Protein AF-A0A2J6R253-F1 (afdb_monomer_lite)

pLDDT: mean 84.13, std 11.19, range [32.59, 95.06]

Radius of gyration: 16.39 Å; chains: 1; bounding box: 33×39×38 Å

Foldseek 3Di:
DVQLPDDPVDDDPDDDPPVSNVSVVVVQLVCLQQFDDDDPDPVRVVCCVVVVDPQDDVRQWGKGWFAPDPPPLRKIFIDIDGPPDPCVVLCVCCVVDPDSVVNVVSSVVSVTDIDSHQCPPPSCVVSPDDPVPPD

Structure (mmCIF, N/CA/C/O backbone):
data_AF-A0A2J6R253-F1
#
_entry.id   AF-A0A2J6R253-F1
#
loop_
_atom_site.group_PDB
_atom_site.id
_atom_site.type_symbol
_atom_site.label_atom_id
_atom_site.label_alt_id
_atom_site.label_comp_id
_atom_site.label_asym_id
_atom_site.label_entity_id
_atom_site.label_seq_id
_atom_site.pdbx_PDB_ins_code
_atom_site.Cartn_x
_atom_site.Cartn_y
_atom_site.Cartn_z
_atom_site.occupancy
_atom_site.B_iso_or_equiv
_atom_site.auth_seq_id
_atom_site.auth_comp_id
_atom_site.auth_asym_id
_atom_site.auth_atom_id
_atom_site.pdbx_PDB_model_num
ATOM 1 N N . MET A 1 1 ? -9.850 11.839 0.611 1.00 59.12 1 MET A N 1
ATOM 2 C CA . MET A 1 1 ? -10.102 13.166 1.212 1.00 59.12 1 MET A CA 1
ATOM 3 C C . MET A 1 1 ? -11.404 13.254 1.986 1.00 59.12 1 MET A C 1
ATOM 5 O O . MET A 1 1 ? -11.373 13.874 3.030 1.00 59.12 1 MET A O 1
ATOM 9 N N . ALA A 1 2 ? -12.498 12.606 1.554 1.00 73.50 2 ALA A N 1
ATOM 10 C CA . ALA A 1 2 ? -13.749 12.542 2.325 1.00 73.50 2 ALA A CA 1
ATOM 11 C C . ALA A 1 2 ? -13.564 12.029 3.770 1.00 73.50 2 ALA A C 1
ATOM 13 O O . ALA A 1 2 ? -14.140 12.606 4.681 1.00 73.50 2 ALA A O 1
ATOM 14 N N . PHE A 1 3 ? -12.690 11.032 3.991 1.00 78.31 3 PHE A N 1
ATOM 15 C CA . PHE A 1 3 ? -12.297 10.566 5.336 1.00 78.31 3 PHE A CA 1
ATOM 16 C C . PHE A 1 3 ? -11.765 11.700 6.231 1.00 78.31 3 PHE A C 1
ATOM 18 O O . PHE A 1 3 ? -12.092 11.791 7.406 1.00 78.31 3 PHE A O 1
ATOM 25 N N . LEU A 1 4 ? -10.977 12.600 5.645 1.00 82.94 4 LEU A N 1
ATOM 26 C CA . LEU A 1 4 ? -10.395 13.767 6.306 1.00 82.94 4 LEU A CA 1
ATOM 27 C C . LEU A 1 4 ? -11.228 15.047 6.080 1.00 82.94 4 LEU A C 1
ATOM 29 O O . LEU A 1 4 ? -10.781 16.138 6.404 1.00 82.94 4 LEU A O 1
ATOM 33 N N . GLY A 1 5 ? -12.421 14.938 5.486 1.00 82.94 5 GLY A N 1
ATOM 34 C CA . GLY A 1 5 ? -13.357 16.049 5.295 1.00 82.94 5 GLY A CA 1
ATOM 35 C C . GLY A 1 5 ? -12.934 17.167 4.331 1.00 82.94 5 GLY A C 1
ATOM 36 O O . GLY A 1 5 ? -13.592 18.202 4.320 1.00 82.94 5 GLY A O 1
ATOM 37 N N . PHE A 1 6 ? -11.881 17.003 3.518 1.00 80.81 6 PHE A N 1
ATOM 38 C CA . PHE A 1 6 ? -11.368 18.094 2.671 1.00 80.81 6 PHE A CA 1
ATOM 39 C C . PHE A 1 6 ? -11.649 17.935 1.168 1.00 80.81 6 PHE A C 1
ATOM 41 O O . PHE A 1 6 ? -11.935 16.843 0.664 1.00 80.81 6 PHE A O 1
ATOM 48 N N . ASN A 1 7 ? -11.595 19.056 0.437 1.00 84.31 7 ASN A N 1
ATOM 49 C CA . ASN A 1 7 ? -11.893 19.116 -0.993 1.00 84.31 7 ASN A CA 1
ATOM 50 C C . ASN A 1 7 ? -10.712 18.606 -1.834 1.00 84.31 7 ASN A C 1
ATOM 52 O O . ASN A 1 7 ? -9.601 19.123 -1.748 1.00 84.31 7 ASN A O 1
ATOM 56 N N . ARG A 1 8 ? -10.974 17.649 -2.735 1.00 81.25 8 ARG A N 1
ATOM 57 C CA . ARG A 1 8 ? -9.955 17.081 -3.639 1.00 81.25 8 ARG A CA 1
ATOM 58 C C . ARG A 1 8 ? -9.354 17.984 -4.678 1.00 81.25 8 ARG A C 1
ATOM 60 O O . ARG A 1 8 ? -8.252 17.711 -5.137 1.00 81.25 8 ARG A O 1
ATOM 67 N N . PHE A 1 9 ? -10.040 19.063 -4.984 1.00 85.88 9 PHE A N 1
ATOM 68 C CA . PHE A 1 9 ? -9.547 20.086 -5.885 1.00 85.88 9 PHE A CA 1
ATOM 69 C C . PHE A 1 9 ? -8.926 21.265 -5.127 1.00 85.88 9 PHE A C 1
ATOM 71 O O . PHE A 1 9 ? -8.449 22.204 -5.751 1.00 85.88 9 PHE A O 1
ATOM 78 N N . SER A 1 10 ? -8.911 21.217 -3.790 1.00 84.12 10 SER A N 1
ATOM 79 C CA . SER A 1 10 ? -8.281 22.219 -2.929 1.00 84.12 10 SER A CA 1
ATOM 80 C C . SER A 1 10 ? -7.712 21.549 -1.665 1.00 84.12 10 SER A C 1
ATOM 82 O O . SER A 1 10 ? -8.270 21.691 -0.574 1.00 84.12 10 SER A O 1
ATOM 84 N N . PRO A 1 11 ? -6.649 20.731 -1.809 1.00 81.81 11 PRO A N 1
ATOM 85 C CA . PRO A 1 11 ? -5.992 20.110 -0.668 1.00 81.81 11 PRO A CA 1
ATOM 86 C C . PRO A 1 11 ? -5.338 21.161 0.245 1.00 81.81 11 PRO A C 1
ATOM 88 O O . PRO A 1 11 ? -4.840 22.171 -0.259 1.00 81.81 11 PRO A O 1
ATOM 91 N N . PRO A 1 12 ? -5.269 20.915 1.566 1.00 82.38 12 PRO A N 1
ATOM 92 C CA . PRO A 1 12 ? -4.467 21.717 2.476 1.00 82.38 12 PRO A CA 1
ATOM 93 C C . PRO A 1 12 ? -3.015 21.785 2.003 1.00 82.38 12 PRO A C 1
ATOM 95 O O . PRO A 1 12 ? -2.417 20.772 1.640 1.00 82.38 12 PRO A O 1
ATOM 98 N N . THR A 1 13 ? -2.438 22.983 2.036 1.00 82.69 13 THR A N 1
ATOM 99 C CA . THR A 1 13 ? -1.010 23.208 1.758 1.00 82.69 13 THR A CA 1
ATOM 100 C C . THR A 1 13 ? -0.134 23.010 2.993 1.00 82.69 13 THR A C 1
ATOM 102 O O . THR A 1 13 ? 1.090 22.979 2.887 1.00 82.69 13 THR A O 1
ATOM 105 N N . HIS A 1 14 ? -0.758 22.871 4.163 1.00 82.38 14 HIS A N 1
ATOM 106 C CA . HIS A 1 14 ? -0.113 22.667 5.452 1.00 82.38 14 HIS A CA 1
ATOM 107 C C . HIS A 1 14 ? -0.739 21.471 6.163 1.00 82.38 14 HIS A C 1
ATOM 109 O O . HIS A 1 14 ? -1.847 21.045 5.830 1.00 82.38 14 HIS A O 1
ATOM 115 N N . ARG A 1 15 ? -0.009 20.944 7.148 1.00 81.25 15 ARG A N 1
ATOM 116 C CA . ARG A 1 15 ? -0.498 19.883 8.028 1.00 81.25 15 ARG A CA 1
ATOM 117 C C . ARG A 1 15 ? -1.789 20.317 8.722 1.00 81.25 15 ARG A C 1
ATOM 119 O O . ARG A 1 15 ? -1.991 21.512 8.955 1.00 81.25 15 ARG A O 1
ATOM 126 N N . PHE A 1 16 ? -2.642 19.351 9.052 1.00 82.19 16 PHE A N 1
ATOM 127 C CA . PHE A 1 16 ? -3.848 19.646 9.808 1.00 82.19 16 PHE A CA 1
ATOM 128 C C . PHE A 1 16 ? -3.509 20.243 11.185 1.00 82.19 16 PHE A C 1
ATOM 130 O O . PHE A 1 16 ? -2.455 19.935 11.751 1.00 82.19 16 PHE A O 1
ATOM 137 N N . PRO A 1 17 ? -4.391 21.101 11.728 1.00 84.81 17 PRO A N 1
ATOM 138 C CA . PRO A 1 17 ? -4.291 21.577 13.102 1.00 84.81 17 PRO A CA 1
ATOM 139 C C . PRO A 1 17 ? -4.211 20.427 14.117 1.00 84.81 17 PRO A C 1
ATOM 141 O O . PRO A 1 17 ? -4.673 19.316 13.839 1.00 84.81 17 PRO A O 1
ATOM 144 N N . ALA A 1 18 ? -3.670 20.704 15.307 1.00 84.38 18 ALA A N 1
ATOM 145 C CA . ALA A 1 18 ? -3.439 19.698 16.347 1.00 84.38 18 ALA A CA 1
ATOM 146 C C . ALA A 1 18 ? -4.715 18.911 16.702 1.00 84.38 18 ALA A C 1
ATOM 148 O O . ALA A 1 18 ? -4.673 17.695 16.860 1.00 84.38 18 ALA A O 1
ATOM 149 N N . GLU A 1 19 ? -5.869 19.579 16.726 1.00 84.31 19 GLU A 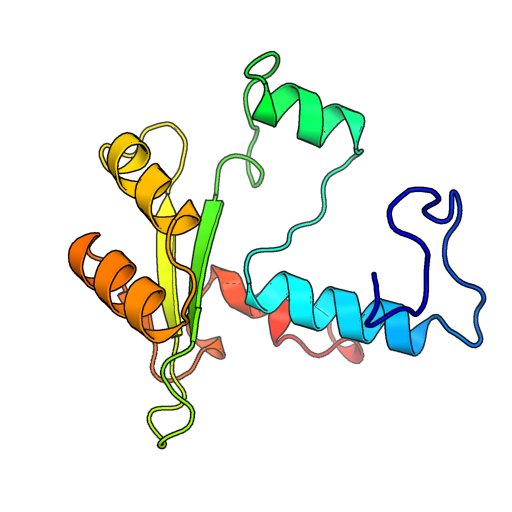N 1
ATOM 150 C CA . GLU A 1 19 ? -7.182 18.986 16.999 1.00 84.31 19 GLU A CA 1
ATOM 151 C C . GLU A 1 19 ? -7.660 17.960 15.952 1.00 84.31 19 GLU A C 1
ATOM 153 O O . GLU A 1 19 ? -8.598 17.207 16.203 1.00 84.31 19 GLU A O 1
ATOM 158 N N . GLN A 1 20 ? -7.041 17.923 14.769 1.00 82.44 20 GLN A N 1
ATOM 159 C CA . GLN A 1 20 ? -7.366 16.997 13.675 1.00 82.44 20 GLN A CA 1
ATOM 160 C C . GLN A 1 20 ? -6.213 16.041 13.349 1.00 82.44 20 GLN A C 1
ATOM 162 O O . GLN A 1 20 ? -6.346 15.178 12.476 1.00 82.44 20 GLN A O 1
ATOM 167 N N . GLN A 1 21 ? -5.098 16.158 14.068 1.00 85.56 21 GLN A N 1
ATOM 168 C CA . GLN A 1 21 ? -3.887 15.401 13.795 1.00 85.56 21 GLN A CA 1
ATOM 169 C C . GLN A 1 21 ? -4.082 13.894 14.023 1.00 85.56 21 GLN A C 1
ATOM 171 O O . GLN A 1 21 ? -3.587 13.093 13.235 1.00 85.56 21 GLN A O 1
ATOM 176 N N . GLU A 1 22 ? -4.882 13.492 15.013 1.00 87.31 22 GLU A N 1
ATOM 177 C CA . GLU A 1 22 ? -5.196 12.076 15.259 1.00 87.31 22 GLU A CA 1
ATOM 178 C C . GLU A 1 22 ? -5.906 11.415 14.068 1.00 87.31 22 GLU A C 1
ATOM 180 O O . GLU A 1 22 ? -5.579 10.285 13.697 1.00 87.31 22 GLU A O 1
ATOM 185 N N . ARG A 1 23 ? -6.838 12.132 13.421 1.00 85.44 23 ARG A N 1
ATOM 186 C CA . ARG A 1 23 ? -7.545 11.637 12.227 1.00 85.44 23 ARG A CA 1
ATOM 187 C C . ARG A 1 23 ? -6.617 11.535 11.026 1.00 85.44 23 ARG A C 1
ATOM 189 O O . ARG A 1 23 ? -6.713 10.584 10.252 1.00 85.44 23 ARG A O 1
ATOM 196 N N . GLU A 1 24 ? -5.726 12.510 10.857 1.00 85.62 24 GLU A N 1
ATOM 197 C CA . GLU A 1 24 ? -4.691 12.463 9.822 1.00 85.62 24 GLU A CA 1
ATOM 198 C C . GLU A 1 24 ? -3.778 11.249 10.028 1.00 85.62 24 GLU A C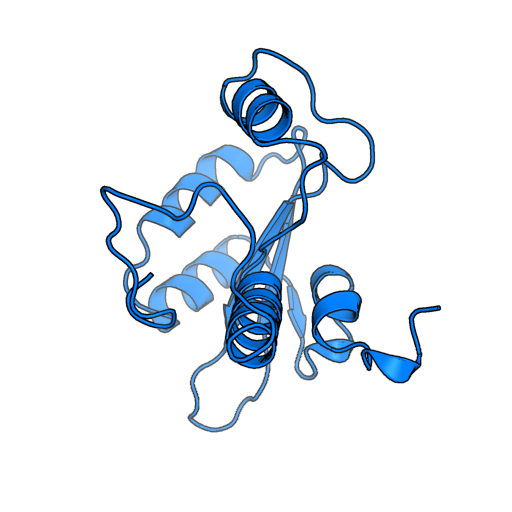 1
ATOM 200 O O . GLU A 1 24 ? -3.532 10.487 9.094 1.00 85.62 24 GLU A O 1
ATOM 205 N N . GLU A 1 25 ? -3.324 11.020 11.258 1.00 87.25 25 GLU A N 1
ATOM 206 C CA . GLU A 1 25 ? -2.465 9.890 11.602 1.00 87.25 25 GLU A CA 1
ATOM 207 C C . GLU A 1 25 ? -3.174 8.546 11.415 1.00 87.25 25 GLU A C 1
ATOM 209 O O . GLU A 1 25 ? -2.578 7.605 10.889 1.00 87.25 25 GLU A O 1
ATOM 214 N N . GLU A 1 26 ? -4.457 8.452 11.768 1.00 86.81 26 GLU A N 1
ATOM 215 C CA . GLU A 1 26 ? -5.282 7.278 11.479 1.00 86.81 26 GLU A CA 1
ATOM 216 C C . GLU A 1 26 ? -5.389 7.024 9.972 1.00 86.81 26 GLU A C 1
ATOM 218 O O . GLU A 1 26 ? -5.154 5.905 9.511 1.00 86.81 26 GLU A O 1
ATOM 223 N N . PHE A 1 27 ? -5.653 8.067 9.186 1.00 86.88 27 PHE A N 1
ATOM 224 C CA . PHE A 1 27 ? -5.704 7.956 7.734 1.00 86.88 27 PHE A CA 1
ATOM 225 C C . PHE A 1 27 ? -4.365 7.495 7.145 1.00 86.88 27 PHE A C 1
ATOM 227 O O . PHE A 1 27 ? -4.337 6.622 6.278 1.00 86.88 27 PHE A O 1
ATOM 234 N N . VAL A 1 28 ? -3.243 8.023 7.640 1.00 85.94 28 VAL A N 1
ATOM 235 C CA . VAL A 1 28 ? -1.898 7.591 7.232 1.00 85.94 28 VAL A CA 1
ATOM 236 C C . VAL A 1 28 ? -1.650 6.126 7.604 1.00 85.94 28 VAL A C 1
ATOM 238 O O . VAL A 1 28 ? -1.107 5.378 6.785 1.00 85.94 28 VAL A O 1
ATOM 241 N N . ARG A 1 29 ? -2.073 5.680 8.796 1.00 86.25 29 ARG A N 1
ATOM 242 C CA . ARG A 1 29 ? -1.996 4.263 9.201 1.00 86.25 29 ARG A CA 1
ATOM 243 C C . ARG A 1 29 ? -2.780 3.369 8.238 1.00 86.25 29 ARG A C 1
ATOM 245 O O . ARG A 1 29 ? -2.258 2.341 7.811 1.00 86.25 29 ARG A O 1
ATOM 252 N N . LEU A 1 30 ? -3.983 3.782 7.836 1.00 87.44 30 LEU A N 1
ATOM 253 C CA . LEU A 1 30 ? -4.793 3.063 6.848 1.00 87.44 30 LEU A CA 1
ATOM 254 C C . LEU A 1 30 ? -4.147 3.059 5.455 1.00 87.44 30 LEU A C 1
ATOM 256 O O . LEU A 1 30 ? -4.099 2.013 4.811 1.00 87.44 30 LEU A O 1
ATOM 260 N N . LEU A 1 31 ? -3.583 4.182 5.000 1.00 87.50 31 LEU A N 1
ATOM 261 C CA . LEU A 1 31 ? -2.887 4.255 3.711 1.00 87.50 31 LEU A CA 1
ATOM 262 C C . LEU A 1 31 ? -1.699 3.291 3.637 1.00 87.50 31 LEU A C 1
ATOM 264 O O . LEU A 1 31 ? -1.501 2.641 2.612 1.00 87.50 31 LEU A O 1
ATOM 268 N N . ARG A 1 32 ? -0.927 3.149 4.718 1.00 88.25 32 ARG A N 1
ATOM 269 C CA . ARG A 1 32 ? 0.190 2.189 4.766 1.00 88.25 32 ARG A CA 1
ATOM 270 C C . ARG A 1 32 ? -0.268 0.747 4.548 1.00 88.25 32 ARG A C 1
ATOM 272 O O . ARG A 1 32 ? 0.416 0.001 3.857 1.00 88.25 32 ARG A O 1
ATOM 279 N N . ARG A 1 33 ? -1.454 0.376 5.046 1.00 88.62 33 ARG A N 1
ATOM 280 C CA . ARG A 1 33 ? -2.043 -0.966 4.861 1.00 88.62 33 ARG A CA 1
ATOM 281 C C . ARG A 1 33 ? -2.411 -1.295 3.412 1.00 88.62 33 ARG A C 1
ATOM 283 O O . ARG A 1 33 ? -2.652 -2.455 3.095 1.00 88.62 33 ARG A O 1
ATOM 290 N N . VAL A 1 34 ? -2.452 -0.297 2.531 1.00 86.19 34 VAL A N 1
ATOM 291 C CA . VAL A 1 34 ? -2.703 -0.469 1.091 1.00 86.19 34 VAL A CA 1
ATOM 292 C C . VAL A 1 34 ? -1.492 -0.092 0.228 1.00 86.19 34 VAL A C 1
ATOM 294 O O . VAL A 1 34 ? -1.626 0.062 -0.983 1.00 86.19 34 VAL A O 1
ATOM 297 N N . GLY A 1 35 ? -0.301 0.023 0.831 1.00 84.69 35 GLY A N 1
ATOM 298 C CA . GLY A 1 35 ? 0.957 0.276 0.116 1.00 84.69 35 GLY A CA 1
ATOM 299 C C . GLY A 1 35 ? 1.385 1.743 0.084 1.00 84.69 35 GLY A C 1
ATOM 300 O O . GLY A 1 35 ? 2.324 2.101 -0.626 1.00 84.69 35 GLY A O 1
ATOM 301 N N . GLY A 1 36 ? 0.722 2.611 0.851 1.00 87.12 36 GLY A N 1
ATOM 302 C CA . GLY A 1 36 ? 1.143 3.995 1.030 1.00 87.12 36 GLY A CA 1
ATOM 303 C C . GLY A 1 36 ? 2.522 4.079 1.688 1.00 87.12 36 GLY A C 1
ATOM 304 O O . GLY A 1 36 ? 2.749 3.503 2.752 1.00 87.12 36 GLY A O 1
ATOM 305 N N . LYS A 1 37 ? 3.434 4.841 1.079 1.00 85.00 37 LYS A N 1
ATOM 306 C CA . LYS A 1 37 ? 4.773 5.113 1.617 1.00 85.00 37 LYS A CA 1
ATOM 307 C C . LYS A 1 37 ? 5.086 6.602 1.627 1.00 85.00 37 LYS A C 1
ATOM 309 O O . LYS A 1 37 ? 4.522 7.373 0.850 1.00 85.00 37 LYS A O 1
ATOM 314 N N . TRP A 1 38 ? 5.998 6.990 2.512 1.00 84.81 38 TRP A N 1
ATOM 315 C CA . TRP A 1 38 ? 6.529 8.345 2.540 1.00 84.81 38 TRP A CA 1
ATOM 316 C C . TRP A 1 38 ? 7.534 8.545 1.411 1.00 84.81 38 TRP A C 1
ATOM 318 O O . TRP A 1 38 ? 8.369 7.683 1.149 1.00 84.81 38 TRP A O 1
ATOM 328 N N . TRP A 1 39 ? 7.454 9.712 0.785 1.00 86.38 39 TRP A N 1
ATOM 329 C CA . TRP A 1 39 ? 8.433 10.202 -0.173 1.00 86.38 39 TRP A CA 1
ATOM 330 C C . TRP A 1 39 ? 9.119 11.430 0.408 1.00 86.38 39 TRP A C 1
ATOM 332 O O . TRP A 1 39 ? 8.480 12.211 1.112 1.00 86.38 39 TRP A O 1
ATOM 342 N N . ALA A 1 40 ? 10.396 11.626 0.076 1.00 87.44 40 ALA A N 1
ATOM 343 C CA . ALA A 1 40 ? 11.158 12.790 0.534 1.00 87.44 40 ALA A CA 1
ATOM 344 C C . ALA A 1 40 ? 10.500 14.118 0.119 1.00 87.44 40 ALA A C 1
ATOM 346 O O . ALA A 1 40 ? 10.567 15.109 0.841 1.00 87.44 40 ALA A O 1
ATOM 347 N N . SER A 1 41 ? 9.846 14.139 -1.046 1.00 88.62 41 SER A N 1
ATOM 348 C CA . SER A 1 41 ? 9.005 15.249 -1.484 1.00 88.62 41 SER A CA 1
ATOM 349 C C . SER A 1 41 ? 7.996 14.801 -2.550 1.00 88.62 41 SER A C 1
ATOM 351 O O . SER A 1 41 ? 8.230 13.797 -3.236 1.00 88.62 41 SER A O 1
ATOM 353 N N . PRO A 1 42 ? 6.907 15.565 -2.766 1.00 87.06 42 PRO A N 1
ATOM 354 C CA . PRO A 1 42 ? 5.992 15.335 -3.886 1.00 87.06 42 PRO A CA 1
ATOM 355 C C . PRO A 1 42 ? 6.692 15.388 -5.253 1.00 87.06 42 PRO A C 1
ATOM 357 O O . PRO A 1 42 ? 6.349 14.629 -6.163 1.00 87.06 42 PRO A O 1
ATOM 360 N N . LEU A 1 43 ? 7.706 16.253 -5.391 1.00 90.94 43 LEU A N 1
ATOM 361 C CA . LEU A 1 43 ? 8.499 16.368 -6.613 1.00 90.94 43 LEU A CA 1
ATOM 362 C C . LEU A 1 43 ? 9.307 15.091 -6.869 1.00 90.94 43 LEU A C 1
ATOM 364 O O . LEU A 1 43 ? 9.284 14.592 -7.990 1.00 90.94 43 LEU A O 1
ATOM 368 N N . ARG A 1 44 ? 9.960 14.529 -5.839 1.00 92.50 44 ARG A N 1
ATOM 369 C CA . ARG A 1 44 ? 10.705 13.263 -5.960 1.00 92.50 44 ARG A CA 1
ATOM 370 C C . ARG A 1 44 ? 9.782 12.120 -6.377 1.00 92.50 44 ARG A C 1
ATOM 372 O O . ARG A 1 44 ? 10.094 11.416 -7.332 1.00 92.50 44 ARG A O 1
ATOM 379 N N . ALA A 1 45 ? 8.625 11.997 -5.722 1.00 88.94 45 ALA A N 1
ATOM 380 C CA . ALA A 1 45 ? 7.621 10.993 -6.073 1.00 88.94 45 ALA A CA 1
ATOM 381 C C . ALA A 1 45 ? 7.190 11.103 -7.545 1.00 88.94 45 ALA A C 1
ATOM 383 O O . ALA A 1 45 ? 7.124 10.101 -8.254 1.00 88.94 45 ALA A O 1
ATOM 384 N N . SER A 1 46 ? 6.953 12.330 -8.021 1.00 90.06 46 SER A N 1
ATOM 385 C CA . SER A 1 46 ? 6.551 12.591 -9.409 1.00 90.06 46 SER A CA 1
ATOM 386 C C . SER A 1 46 ? 7.672 12.291 -10.406 1.00 90.06 46 SER A C 1
ATOM 388 O O . SER A 1 46 ? 7.424 11.669 -11.432 1.00 90.06 46 SER A O 1
ATOM 390 N N . GLN A 1 47 ? 8.913 12.687 -10.105 1.00 93.62 47 GLN A N 1
ATOM 391 C CA . GLN A 1 47 ? 10.072 12.427 -10.965 1.00 93.62 47 GLN A CA 1
ATOM 392 C C . GLN A 1 47 ? 10.307 10.929 -11.170 1.00 93.62 47 GLN A C 1
ATOM 394 O O . GLN A 1 47 ? 10.556 10.509 -12.298 1.00 93.62 47 GLN A O 1
ATOM 399 N N . VAL A 1 48 ? 10.193 10.134 -10.103 1.00 90.06 48 VAL A N 1
ATOM 400 C CA . VAL A 1 48 ? 10.324 8.674 -10.184 1.00 90.06 48 VAL A CA 1
ATOM 401 C C . VAL A 1 48 ? 9.143 8.060 -10.937 1.00 90.06 48 VAL A C 1
ATOM 403 O O . VAL A 1 48 ? 9.343 7.263 -11.846 1.00 90.06 48 VAL A O 1
ATOM 406 N N . ALA A 1 49 ? 7.907 8.478 -10.641 1.00 85.31 49 ALA A N 1
ATOM 407 C CA . ALA A 1 49 ? 6.717 7.960 -11.322 1.00 85.31 49 ALA A CA 1
ATOM 408 C C . ALA A 1 49 ? 6.696 8.249 -12.836 1.00 85.31 49 ALA A C 1
ATOM 410 O O . ALA A 1 49 ? 6.151 7.456 -13.600 1.00 85.31 49 ALA A O 1
ATOM 411 N N . MET A 1 50 ? 7.282 9.370 -13.264 1.00 87.12 50 MET A N 1
ATOM 412 C CA . MET A 1 50 ? 7.388 9.770 -14.673 1.00 87.12 50 MET A CA 1
ATOM 413 C C . MET A 1 50 ? 8.627 9.194 -15.379 1.00 87.12 50 MET A C 1
ATOM 415 O O . MET A 1 50 ? 8.832 9.475 -16.558 1.00 87.12 50 MET A O 1
ATOM 419 N N . GLY A 1 51 ? 9.477 8.440 -14.673 1.00 87.06 51 GLY A N 1
ATOM 420 C CA . GLY A 1 51 ? 10.733 7.914 -15.217 1.00 87.06 51 GLY A CA 1
ATOM 421 C C . GLY A 1 51 ? 11.794 8.985 -15.499 1.00 87.06 51 GLY A C 1
ATOM 422 O O . GLY A 1 51 ? 12.733 8.743 -16.247 1.00 87.06 51 GLY A O 1
ATOM 423 N N . TRP A 1 52 ? 11.662 10.187 -14.927 1.00 92.00 52 TRP A N 1
ATOM 424 C CA . TRP A 1 52 ? 12.658 11.262 -15.065 1.00 92.00 52 TRP A CA 1
ATOM 425 C C . TRP A 1 52 ? 13.870 11.060 -14.156 1.00 92.00 52 TRP A C 1
ATOM 427 O O . TRP A 1 52 ? 14.937 11.631 -14.392 1.00 92.00 52 TRP A O 1
ATOM 437 N N . LYS A 1 53 ? 13.689 10.295 -13.081 1.00 92.00 53 LYS A N 1
ATOM 438 C CA . LYS A 1 53 ? 14.737 9.870 -12.158 1.00 92.00 53 LYS A CA 1
ATOM 439 C C . LYS A 1 53 ? 14.523 8.405 -11.809 1.00 92.00 53 LYS A C 1
ATOM 441 O O . LYS A 1 53 ? 13.383 7.970 -11.685 1.00 92.00 53 LYS A O 1
ATOM 446 N N . GLU A 1 54 ? 15.616 7.683 -11.605 1.00 89.19 54 GLU A N 1
ATOM 447 C CA . GLU A 1 54 ? 15.570 6.317 -11.088 1.00 89.19 54 GLU A CA 1
ATOM 448 C C . GLU A 1 54 ? 15.193 6.320 -9.605 1.00 89.19 54 GLU A C 1
ATOM 450 O O . GLU A 1 54 ? 15.540 7.245 -8.860 1.00 89.19 54 GLU A O 1
ATOM 455 N N . ALA A 1 55 ? 14.462 5.288 -9.191 1.00 87.50 55 ALA A N 1
ATOM 456 C CA . ALA A 1 55 ? 14.179 5.029 -7.791 1.00 87.50 55 ALA A CA 1
ATOM 457 C C . ALA A 1 55 ? 15.454 4.548 -7.080 1.00 87.50 55 ALA A C 1
ATOM 459 O O . ALA A 1 55 ? 16.197 3.721 -7.607 1.00 87.50 55 ALA A O 1
ATOM 460 N N . GLU A 1 56 ? 15.692 5.023 -5.860 1.00 87.19 56 GLU A N 1
ATOM 461 C CA . GLU A 1 56 ? 16.885 4.671 -5.084 1.00 87.19 56 GLU A CA 1
ATOM 462 C C . GLU A 1 56 ? 16.525 3.954 -3.778 1.00 87.19 56 GLU A C 1
ATOM 464 O O . GLU A 1 56 ? 15.589 4.333 -3.069 1.00 87.19 56 GLU A O 1
ATOM 469 N N . GLY A 1 57 ? 17.280 2.899 -3.448 1.00 85.31 57 GLY A N 1
ATOM 470 C CA . GLY A 1 57 ? 17.119 2.121 -2.216 1.00 85.31 57 GLY A CA 1
ATOM 471 C C . GLY A 1 57 ? 15.656 1.723 -1.942 1.00 85.31 57 GLY A C 1
ATOM 472 O O . GLY A 1 57 ? 15.060 1.026 -2.764 1.00 85.31 57 GLY A O 1
ATOM 473 N N . PRO A 1 58 ? 15.041 2.167 -0.826 1.00 80.75 58 PRO A N 1
ATOM 474 C CA . PRO A 1 58 ? 13.661 1.817 -0.464 1.00 80.75 58 PRO A CA 1
ATOM 475 C C . PRO A 1 58 ? 12.592 2.393 -1.414 1.00 80.75 58 PRO A C 1
ATOM 477 O O . PRO A 1 58 ? 11.411 2.047 -1.322 1.00 80.75 58 PRO A O 1
ATOM 480 N N . GLU A 1 59 ? 12.954 3.291 -2.333 1.00 85.50 59 GLU A N 1
ATOM 481 C CA . GLU A 1 59 ? 12.026 3.768 -3.358 1.00 85.50 59 GLU A CA 1
ATOM 482 C C . GLU A 1 59 ? 11.746 2.699 -4.423 1.00 85.50 59 GLU A C 1
ATOM 484 O O . GLU A 1 59 ? 10.626 2.681 -4.943 1.00 85.50 59 GLU A O 1
ATOM 489 N N . ARG A 1 60 ? 12.721 1.816 -4.705 1.00 85.88 60 ARG A N 1
ATOM 490 C CA . ARG A 1 60 ? 12.616 0.754 -5.724 1.00 85.88 60 ARG A CA 1
ATOM 491 C C . ARG A 1 60 ? 11.589 -0.297 -5.342 1.00 85.88 60 ARG A C 1
ATOM 493 O O . ARG A 1 60 ? 10.841 -0.766 -6.192 1.00 85.88 60 ARG A O 1
ATOM 500 N N . GLU A 1 61 ? 11.522 -0.620 -4.055 1.00 85.88 61 GLU A N 1
ATOM 501 C CA . GLU A 1 61 ? 10.574 -1.601 -3.553 1.00 85.88 61 GLU A CA 1
ATOM 502 C C . GLU A 1 61 ? 9.142 -1.047 -3.618 1.00 85.88 61 GLU A C 1
ATOM 504 O O . GLU A 1 61 ? 8.815 0.037 -3.099 1.00 85.88 61 GLU A O 1
ATOM 509 N N . ARG A 1 62 ? 8.268 -1.795 -4.289 1.00 86.56 62 ARG A N 1
ATOM 510 C CA . ARG A 1 62 ? 6.850 -1.484 -4.436 1.00 86.56 62 ARG A CA 1
ATOM 511 C C . ARG A 1 62 ? 6.025 -2.672 -3.979 1.00 86.56 62 ARG A C 1
ATOM 513 O O . ARG A 1 62 ? 6.341 -3.818 -4.273 1.00 86.56 62 ARG A O 1
ATOM 520 N N . TRP A 1 63 ? 4.941 -2.363 -3.278 1.00 91.19 63 TRP A N 1
ATOM 521 C CA . TRP A 1 63 ? 4.052 -3.357 -2.702 1.00 91.19 63 TRP A CA 1
ATOM 522 C C . TRP A 1 63 ? 2.633 -3.179 -3.225 1.00 91.19 63 TRP A C 1
ATOM 524 O O . TRP A 1 63 ? 2.105 -2.064 -3.261 1.00 91.19 63 TRP A O 1
ATOM 534 N N . PHE A 1 64 ? 1.996 -4.289 -3.577 1.00 91.69 64 PHE A N 1
ATOM 535 C CA . PHE A 1 64 ? 0.553 -4.372 -3.723 1.00 91.69 64 PHE A CA 1
ATOM 536 C C . PHE A 1 64 ? -0.020 -5.280 -2.646 1.00 91.69 64 PHE A C 1
ATOM 538 O O . PHE A 1 64 ? 0.459 -6.395 -2.451 1.00 91.69 64 PHE A O 1
ATOM 545 N N . PHE A 1 65 ? -1.080 -4.799 -1.998 1.00 92.75 65 PHE A N 1
ATOM 546 C CA . PHE A 1 65 ? -1.830 -5.561 -1.009 1.00 92.75 65 PHE A CA 1
ATOM 547 C C . PHE A 1 65 ? -3.279 -5.753 -1.440 1.00 92.75 65 PHE A C 1
ATOM 549 O O . PHE A 1 65 ? -3.864 -4.841 -2.037 1.00 92.75 65 PHE A O 1
ATOM 556 N N . ALA A 1 66 ? -3.856 -6.901 -1.097 1.00 92.31 66 ALA A N 1
ATOM 557 C CA . ALA A 1 66 ? -5.298 -7.114 -1.061 1.00 92.31 66 ALA A CA 1
ATOM 558 C C . ALA A 1 66 ? -5.665 -7.851 0.226 1.00 92.31 66 ALA A C 1
ATOM 560 O O . ALA A 1 66 ? -5.032 -8.842 0.587 1.00 92.31 66 ALA A O 1
ATOM 561 N N . TRP A 1 67 ? -6.661 -7.323 0.924 1.00 91.19 67 TRP A N 1
ATOM 562 C CA . TRP A 1 67 ? -7.143 -7.864 2.186 1.00 91.19 67 TRP A CA 1
ATOM 563 C C . TRP A 1 67 ? -8.175 -8.934 1.872 1.00 91.19 67 TRP A C 1
ATOM 565 O O . TRP A 1 67 ? -9.125 -8.648 1.147 1.00 91.19 67 TRP A O 1
A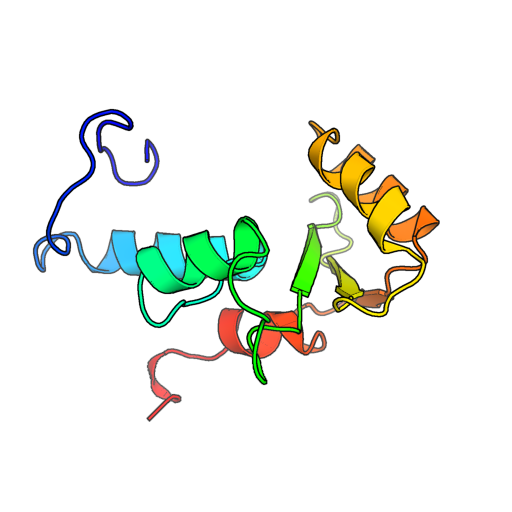TOM 575 N N . ALA A 1 68 ? -7.982 -10.153 2.373 1.00 85.88 68 ALA A N 1
ATOM 576 C CA . ALA A 1 68 ? -8.965 -11.204 2.158 1.00 85.88 68 ALA A CA 1
ATOM 577 C C . ALA A 1 68 ? -10.330 -10.786 2.748 1.00 85.88 68 ALA A C 1
ATOM 579 O O . ALA A 1 68 ? -10.361 -9.972 3.682 1.00 85.88 68 ALA A O 1
ATOM 580 N N . PRO A 1 69 ? -11.452 -11.285 2.199 1.00 74.38 69 PRO A N 1
ATOM 581 C CA . PRO A 1 69 ? -12.779 -10.862 2.621 1.00 74.38 69 PRO A CA 1
ATOM 582 C C . PRO A 1 69 ? -12.997 -11.004 4.131 1.00 74.38 69 PRO A C 1
ATOM 584 O O . PRO A 1 69 ? -12.399 -11.835 4.819 1.00 74.38 69 PRO A O 1
ATOM 587 N N . ALA A 1 70 ? -13.894 -10.169 4.656 1.00 58.16 70 ALA A N 1
ATOM 588 C CA . ALA A 1 70 ? -14.214 -10.097 6.082 1.00 58.16 70 ALA A CA 1
ATOM 589 C C . ALA A 1 70 ? -14.950 -11.342 6.627 1.00 58.16 70 ALA A C 1
ATOM 591 O O . ALA A 1 70 ? -15.344 -11.351 7.791 1.00 58.16 70 ALA A O 1
ATOM 592 N N . ASP A 1 71 ? -15.137 -12.383 5.810 1.00 57.50 71 ASP A N 1
ATOM 593 C CA . ASP A 1 71 ? -15.804 -13.642 6.158 1.00 57.50 71 ASP A CA 1
ATOM 594 C C . ASP A 1 71 ? -14.939 -14.595 7.005 1.00 57.50 71 ASP A C 1
ATOM 596 O O . ASP A 1 71 ? -15.408 -15.660 7.402 1.00 57.50 71 ASP A O 1
ATOM 600 N N . GLY A 1 72 ? -13.723 -14.177 7.377 1.00 51.66 72 GLY A N 1
ATOM 601 C CA . GLY A 1 72 ? -13.020 -14.731 8.538 1.00 51.66 72 GLY A CA 1
ATOM 602 C C . GLY A 1 72 ? -11.610 -15.257 8.296 1.00 51.66 72 GLY A C 1
ATOM 603 O O . GLY A 1 72 ? -11.035 -15.827 9.217 1.00 51.66 72 GLY A O 1
ATOM 604 N N . SER A 1 73 ? -11.019 -15.055 7.115 1.00 58.97 73 SER A N 1
ATOM 605 C CA . SER A 1 73 ? -9.636 -15.497 6.852 1.00 58.97 73 SER A CA 1
ATOM 606 C C . SER A 1 73 ? -8.551 -14.522 7.331 1.00 58.97 73 SER A C 1
ATOM 608 O O . SER A 1 73 ? -7.397 -14.922 7.427 1.00 58.97 73 SER A O 1
ATOM 610 N N . GLY A 1 74 ? -8.886 -13.261 7.650 1.00 76.44 74 GLY A N 1
ATOM 611 C CA . GLY A 1 74 ? -8.020 -12.303 8.371 1.00 76.44 74 GLY A CA 1
ATOM 612 C C . GLY A 1 74 ? -6.684 -11.912 7.713 1.00 76.44 74 GLY A C 1
ATOM 613 O O . GLY A 1 74 ? -5.985 -11.042 8.236 1.00 76.44 74 GLY A O 1
ATOM 614 N N . GLY A 1 75 ? -6.342 -12.520 6.577 1.00 89.62 75 GLY A N 1
ATOM 615 C CA . GLY A 1 75 ? -5.035 -12.420 5.947 1.00 89.62 75 GLY A CA 1
ATOM 616 C C . GLY A 1 75 ? -4.948 -11.413 4.806 1.00 89.62 75 GLY A C 1
ATOM 617 O O . GLY A 1 75 ? -5.911 -10.745 4.417 1.00 89.62 75 GLY A O 1
ATOM 618 N N . VAL A 1 76 ? -3.746 -11.306 4.253 1.00 93.62 76 VAL A N 1
ATOM 619 C CA . VAL A 1 76 ? -3.399 -10.340 3.213 1.00 93.62 76 VAL A CA 1
ATOM 620 C C . VAL A 1 76 ? -2.557 -10.994 2.125 1.00 93.62 76 VAL A C 1
ATOM 622 O O . VAL A 1 76 ? -1.558 -11.662 2.389 1.00 93.62 76 VAL A O 1
ATOM 625 N N . TRP A 1 77 ? -2.949 -10.771 0.875 1.00 94.31 77 TRP A N 1
ATOM 626 C CA . TRP A 1 77 ? -2.105 -11.040 -0.281 1.00 94.31 77 TRP A CA 1
ATOM 627 C C . TRP A 1 77 ? -1.120 -9.894 -0.454 1.00 94.31 77 TRP A C 1
ATOM 629 O O . TRP A 1 77 ? -1.529 -8.736 -0.502 1.00 94.31 77 TRP A O 1
ATOM 639 N N . ALA A 1 78 ? 0.165 -10.214 -0.569 1.00 94.50 78 ALA A N 1
ATOM 640 C CA . ALA A 1 78 ? 1.248 -9.256 -0.706 1.00 94.50 78 ALA A CA 1
ATOM 641 C C . ALA A 1 78 ? 2.131 -9.606 -1.908 1.00 94.50 78 ALA A C 1
ATOM 643 O O . ALA A 1 78 ? 2.721 -10.686 -1.985 1.00 94.50 78 ALA A O 1
ATOM 644 N N . LEU A 1 79 ? 2.234 -8.670 -2.847 1.00 93.56 79 LEU A N 1
ATOM 645 C CA . LEU A 1 79 ? 3.160 -8.740 -3.970 1.00 93.56 79 LEU A CA 1
ATOM 646 C C . LEU A 1 79 ? 4.192 -7.630 -3.822 1.00 93.56 79 LEU A C 1
ATOM 648 O O . LEU A 1 79 ? 3.838 -6.453 -3.897 1.00 93.56 79 LEU A O 1
ATOM 652 N N . VAL A 1 80 ? 5.449 -8.020 -3.641 1.00 91.44 80 VAL A N 1
ATOM 653 C CA . VAL A 1 80 ? 6.600 -7.129 -3.783 1.00 91.44 80 VAL A CA 1
ATOM 654 C C . VAL A 1 80 ? 7.147 -7.235 -5.200 1.00 91.44 80 VAL A C 1
ATOM 656 O O . VAL A 1 80 ? 7.200 -8.332 -5.759 1.00 91.44 80 VAL A O 1
ATOM 659 N N . TYR A 1 81 ? 7.514 -6.097 -5.773 1.00 88.12 81 TYR A N 1
ATOM 660 C CA . TYR A 1 81 ? 8.171 -5.991 -7.071 1.00 88.12 81 TYR A CA 1
ATOM 661 C C . TYR A 1 81 ? 9.038 -4.728 -7.102 1.00 88.12 81 TYR A C 1
ATOM 663 O O . TYR A 1 81 ? 8.794 -3.772 -6.359 1.00 88.12 81 TYR A O 1
ATOM 671 N N . ASP A 1 82 ? 10.031 -4.707 -7.980 1.00 86.50 82 ASP A N 1
ATOM 672 C CA . ASP A 1 82 ? 10.851 -3.532 -8.272 1.00 86.50 82 ASP A CA 1
ATOM 673 C C . ASP A 1 82 ? 10.815 -3.227 -9.778 1.00 86.50 82 ASP A C 1
ATOM 675 O O . ASP A 1 82 ? 9.824 -3.551 -10.434 1.00 86.50 82 ASP A O 1
ATOM 679 N N . ASP A 1 83 ? 11.788 -2.480 -10.303 1.00 79.62 83 ASP A N 1
ATOM 680 C CA . ASP A 1 83 ? 11.874 -2.120 -11.727 1.00 79.62 83 ASP A CA 1
ATOM 681 C C . ASP A 1 83 ? 12.390 -3.264 -12.620 1.00 79.62 83 ASP A C 1
ATOM 683 O O . ASP A 1 83 ? 12.204 -3.200 -13.833 1.00 79.62 83 ASP A O 1
ATOM 687 N N . ASP A 1 84 ? 12.962 -4.320 -12.036 1.00 81.94 84 ASP A N 1
ATOM 688 C CA . ASP A 1 84 ? 13.531 -5.467 -12.753 1.00 81.94 84 ASP A CA 1
ATOM 689 C C . ASP A 1 84 ? 12.563 -6.672 -12.792 1.00 81.94 84 ASP A C 1
ATOM 691 O O . ASP A 1 84 ? 12.861 -7.709 -13.388 1.00 81.94 84 ASP A O 1
ATOM 695 N N . ASP A 1 85 ? 11.385 -6.553 -12.171 1.00 81.62 85 ASP A N 1
ATOM 696 C CA . ASP A 1 85 ? 10.406 -7.636 -12.077 1.00 81.62 85 ASP A CA 1
ATOM 697 C C . ASP A 1 85 ? 9.658 -7.864 -13.404 1.00 81.62 85 ASP A C 1
ATOM 699 O O . ASP A 1 85 ? 8.926 -7.008 -13.909 1.00 81.62 85 ASP A O 1
ATOM 703 N N . GLU A 1 86 ? 9.762 -9.074 -13.952 1.00 83.75 86 GLU A N 1
ATOM 704 C CA . GLU A 1 86 ? 9.097 -9.471 -15.200 1.00 83.75 86 GLU A CA 1
ATOM 705 C C . GLU A 1 86 ? 7.562 -9.351 -15.154 1.00 83.75 86 GLU A C 1
ATOM 707 O O . GLU A 1 86 ? 6.903 -9.273 -16.194 1.00 83.75 86 GLU A O 1
ATOM 712 N N . ARG A 1 87 ? 6.970 -9.303 -13.954 1.00 83.31 87 ARG A N 1
ATOM 713 C CA . ARG A 1 87 ? 5.522 -9.185 -13.752 1.00 83.31 87 ARG A CA 1
ATOM 714 C C . ARG A 1 87 ? 5.024 -7.749 -13.890 1.00 83.31 87 ARG A C 1
ATOM 716 O O . ARG A 1 87 ? 3.807 -7.567 -13.948 1.00 83.31 87 ARG A O 1
ATOM 723 N N . ILE A 1 88 ? 5.897 -6.734 -13.984 1.00 78.62 88 ILE A N 1
ATOM 724 C CA . ILE A 1 88 ? 5.512 -5.310 -14.091 1.00 78.62 88 ILE A CA 1
ATOM 725 C C . ILE A 1 88 ? 4.411 -5.068 -15.137 1.00 78.62 88 ILE A C 1
ATOM 727 O O . ILE A 1 88 ? 3.410 -4.446 -14.766 1.00 78.62 88 ILE A O 1
ATOM 731 N N . PRO A 1 89 ? 4.492 -5.573 -16.390 1.00 78.12 89 PRO A N 1
ATOM 732 C CA . PRO A 1 89 ? 3.433 -5.354 -17.377 1.00 78.12 89 PRO A CA 1
ATOM 733 C C . PRO A 1 89 ? 2.079 -5.899 -16.912 1.00 78.12 89 PRO A C 1
ATOM 735 O O . PRO A 1 89 ? 1.043 -5.268 -17.117 1.00 78.12 89 PRO A O 1
ATOM 738 N N . ALA A 1 90 ? 2.088 -7.044 -16.227 1.00 80.50 90 ALA A N 1
ATOM 739 C CA . ALA A 1 90 ? 0.889 -7.670 -15.696 1.00 80.50 90 ALA A CA 1
ATOM 740 C C . ALA A 1 90 ? 0.362 -6.946 -14.445 1.00 80.50 90 ALA A C 1
ATOM 742 O O . ALA A 1 90 ? -0.845 -6.922 -14.235 1.00 80.50 90 ALA A O 1
ATOM 743 N N . THR A 1 91 ? 1.206 -6.272 -13.652 1.00 83.38 91 THR A N 1
ATOM 744 C CA . THR A 1 91 ? 0.741 -5.503 -12.479 1.00 83.38 91 THR A CA 1
ATOM 745 C C . THR A 1 91 ? -0.165 -4.320 -12.826 1.00 83.38 91 THR A C 1
ATOM 747 O O . THR A 1 91 ? -0.939 -3.878 -11.977 1.00 83.38 91 THR A O 1
ATOM 750 N N . ALA A 1 92 ? -0.136 -3.821 -14.067 1.00 83.81 92 ALA A N 1
ATOM 751 C CA . ALA A 1 92 ? -1.017 -2.738 -14.500 1.00 83.81 92 ALA A CA 1
ATOM 752 C C . ALA A 1 92 ? -2.506 -3.103 -14.339 1.00 83.81 92 ALA A C 1
ATOM 754 O O . ALA A 1 92 ? -3.312 -2.240 -13.979 1.00 83.81 92 ALA A O 1
ATOM 755 N N . ILE A 1 93 ? -2.857 -4.386 -14.503 1.00 87.62 93 ILE A N 1
ATOM 756 C CA . ILE A 1 93 ? -4.230 -4.884 -14.345 1.00 87.62 93 ILE A CA 1
ATOM 757 C C . ILE A 1 93 ? -4.749 -4.741 -12.908 1.00 87.62 93 ILE A C 1
ATOM 759 O O . ILE A 1 93 ? -5.947 -4.574 -12.701 1.00 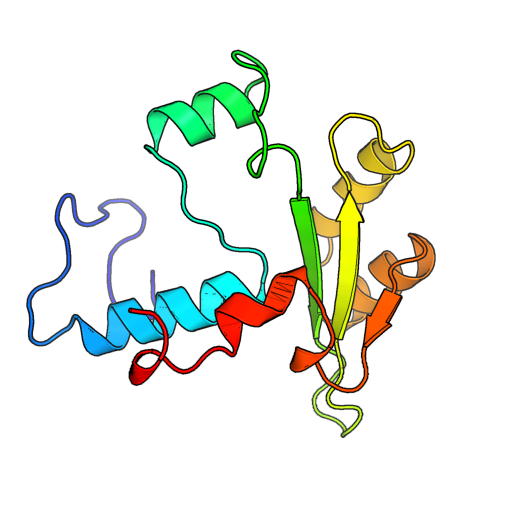87.62 93 ILE A O 1
ATOM 763 N N . LEU A 1 94 ? -3.864 -4.702 -11.902 1.00 88.75 94 LEU A N 1
ATOM 764 C CA . LEU A 1 94 ? -4.253 -4.499 -10.501 1.00 88.75 94 LEU A CA 1
ATOM 765 C C . LEU A 1 94 ? -4.882 -3.122 -10.262 1.00 88.75 94 LEU A C 1
ATOM 767 O O . LEU A 1 94 ? -5.559 -2.928 -9.254 1.00 88.75 94 LEU A O 1
ATOM 771 N N . ARG A 1 95 ? -4.652 -2.152 -11.157 1.00 83.38 95 ARG A N 1
ATOM 772 C CA . ARG A 1 95 ? -5.304 -0.834 -11.112 1.00 83.38 95 ARG A CA 1
ATOM 773 C C . ARG A 1 95 ? -6.728 -0.862 -11.670 1.00 83.38 95 ARG A C 1
ATOM 775 O O . ARG A 1 95 ? -7.451 0.109 -11.484 1.00 83.38 95 ARG A O 1
ATOM 782 N N . MET A 1 96 ? -7.107 -1.942 -12.354 1.00 87.75 96 MET A N 1
ATOM 783 C CA . MET A 1 96 ? -8.436 -2.132 -12.935 1.00 87.75 96 MET A CA 1
ATOM 784 C C . MET A 1 96 ? -9.390 -2.901 -12.016 1.00 87.75 96 MET A C 1
ATOM 786 O O . MET A 1 96 ? -10.587 -2.888 -12.275 1.00 87.75 96 MET A O 1
ATOM 790 N N . ALA A 1 97 ? -8.889 -3.543 -10.954 1.00 90.31 97 ALA A N 1
ATOM 791 C CA . ALA A 1 97 ? -9.735 -4.165 -9.939 1.00 90.31 97 ALA A CA 1
ATOM 792 C C . ALA A 1 97 ? -10.578 -3.101 -9.226 1.00 90.31 97 ALA A C 1
ATOM 794 O O . ALA A 1 97 ? -10.030 -2.129 -8.695 1.00 90.31 97 ALA A O 1
ATOM 795 N N . VAL A 1 98 ? -11.895 -3.294 -9.203 1.00 89.75 98 VAL A N 1
ATOM 796 C CA . VAL A 1 98 ? -12.851 -2.386 -8.552 1.00 89.75 98 VAL A CA 1
ATOM 797 C C . VAL A 1 98 ? -13.402 -2.965 -7.251 1.00 89.75 98 VAL A C 1
ATOM 799 O O . VAL A 1 98 ? -13.945 -2.219 -6.437 1.00 89.75 98 VAL A O 1
ATOM 802 N N . THR A 1 99 ? -13.206 -4.264 -7.024 1.00 90.06 99 THR A N 1
ATOM 803 C CA . THR A 1 99 ? -13.519 -4.958 -5.768 1.00 90.06 99 THR A CA 1
ATOM 804 C C . THR A 1 99 ? -12.262 -5.524 -5.102 1.00 90.06 99 THR A C 1
ATOM 806 O O . THR A 1 99 ? -11.198 -5.639 -5.722 1.00 90.06 99 THR A O 1
ATOM 809 N N . MET A 1 100 ? -12.360 -5.854 -3.810 1.00 89.00 100 MET A N 1
ATOM 810 C CA . MET A 1 100 ? -11.238 -6.452 -3.082 1.00 89.00 100 MET A CA 1
ATOM 811 C C . MET A 1 100 ? -11.030 -7.915 -3.492 1.00 89.00 100 MET A C 1
ATOM 813 O O . MET A 1 100 ? -9.896 -8.383 -3.560 1.00 89.00 100 MET A O 1
ATOM 817 N N . GLU A 1 101 ? -12.115 -8.602 -3.831 1.00 90.31 101 GLU A N 1
ATOM 818 C CA . GLU A 1 101 ? -12.157 -9.978 -4.312 1.00 90.31 101 GLU A CA 1
ATOM 819 C C . GLU A 1 101 ? -11.410 -10.106 -5.646 1.00 90.31 101 GLU A C 1
ATOM 821 O O . GLU A 1 101 ? -10.445 -10.864 -5.735 1.00 90.31 101 GLU A O 1
ATOM 826 N N . GLU A 1 102 ? -11.746 -9.271 -6.640 1.00 92.00 102 GLU A N 1
ATOM 827 C CA . GLU A 1 102 ? -11.010 -9.200 -7.915 1.00 92.00 102 GLU A CA 1
ATOM 828 C C . GLU A 1 102 ? -9.519 -8.934 -7.687 1.00 92.00 102 GLU A C 1
ATOM 830 O O . GLU A 1 102 ? -8.651 -9.498 -8.357 1.00 92.00 102 GLU A O 1
ATOM 835 N N . ARG A 1 103 ? -9.198 -8.063 -6.724 1.00 92.19 103 ARG A N 1
ATOM 836 C CA . ARG A 1 103 ? -7.813 -7.728 -6.402 1.00 92.19 103 ARG A CA 1
ATOM 837 C C . ARG A 1 103 ? -7.065 -8.918 -5.798 1.00 92.19 103 ARG A C 1
ATOM 839 O O . ARG A 1 103 ? -5.902 -9.116 -6.146 1.00 92.19 103 ARG A O 1
ATOM 846 N N . CYS A 1 104 ? -7.712 -9.702 -4.934 1.00 92.31 104 CYS A N 1
ATOM 847 C CA . CYS A 1 104 ? -7.153 -10.940 -4.389 1.00 92.31 104 CYS A CA 1
ATOM 848 C C . CYS A 1 104 ? -6.882 -11.956 -5.506 1.00 92.31 104 CYS A C 1
ATOM 850 O O . CYS A 1 104 ? -5.754 -12.430 -5.620 1.00 92.31 104 CYS A O 1
ATOM 852 N N . GLU A 1 105 ? -7.860 -12.209 -6.383 1.00 92.25 105 GLU A N 1
ATOM 853 C CA . GLU A 1 105 ? -7.707 -13.145 -7.507 1.00 92.25 105 GLU A CA 1
ATOM 854 C C . GLU A 1 105 ? -6.556 -12.754 -8.445 1.00 92.25 105 GLU A C 1
ATOM 856 O O . GLU A 1 105 ? -5.804 -13.602 -8.931 1.00 92.25 105 GLU A O 1
ATOM 861 N N . LEU A 1 106 ? -6.410 -11.458 -8.732 1.00 93.12 106 LEU A N 1
ATOM 862 C CA . LEU A 1 106 ? -5.322 -10.966 -9.574 1.00 93.12 106 LEU A CA 1
ATOM 863 C C . LEU A 1 106 ? -3.961 -11.113 -8.891 1.00 93.12 106 LEU A C 1
ATOM 865 O O . LEU A 1 106 ? -2.995 -11.493 -9.551 1.00 93.12 106 LEU A O 1
ATOM 869 N N . LEU A 1 107 ? -3.864 -10.834 -7.589 1.00 93.31 107 LEU A N 1
ATOM 870 C CA . LEU A 1 107 ? -2.618 -11.022 -6.846 1.00 93.31 107 LEU A CA 1
ATOM 871 C C . LEU A 1 107 ? -2.220 -12.497 -6.772 1.00 93.31 107 LEU A C 1
ATOM 873 O O . LEU A 1 107 ? -1.052 -12.815 -6.994 1.00 93.31 107 LEU A O 1
ATOM 877 N N . GLU A 1 108 ? -3.174 -13.396 -6.556 1.00 92.38 108 GLU A N 1
ATOM 878 C CA . GLU A 1 108 ? -2.933 -14.837 -6.603 1.00 92.38 108 GLU A CA 1
ATOM 879 C C . GLU A 1 108 ? -2.386 -15.269 -7.977 1.00 92.38 108 GLU A C 1
ATOM 881 O O . GLU A 1 108 ? -1.339 -15.917 -8.054 1.00 92.38 108 GLU A O 1
ATOM 886 N N . LYS A 1 109 ? -3.003 -14.815 -9.082 1.00 92.56 109 LYS A N 1
ATOM 887 C CA . LYS A 1 109 ? -2.520 -15.070 -10.459 1.00 92.56 109 LYS A CA 1
ATOM 888 C C . LYS A 1 109 ? -1.105 -14.537 -10.707 1.00 92.56 109 LYS A C 1
ATOM 890 O O . LYS A 1 109 ? -0.342 -15.142 -11.459 1.00 92.56 109 LYS A O 1
ATOM 895 N N . LEU A 1 110 ? -0.735 -13.433 -10.059 1.00 92.25 110 LEU A N 1
ATOM 896 C CA . LEU A 1 110 ? 0.605 -12.835 -10.116 1.00 92.25 110 LEU A CA 1
ATOM 897 C C . LEU A 1 110 ? 1.615 -13.501 -9.167 1.00 92.25 110 LEU A C 1
ATOM 899 O O . LEU A 1 110 ? 2.747 -13.020 -9.028 1.00 92.25 110 LEU A O 1
ATOM 903 N N . ARG A 1 111 ? 1.233 -14.621 -8.537 1.00 93.06 111 ARG A N 1
ATOM 904 C CA . ARG A 1 111 ? 2.045 -15.360 -7.563 1.00 93.06 111 ARG A CA 1
ATOM 905 C C . ARG A 1 111 ? 2.441 -14.484 -6.372 1.00 93.06 111 ARG A C 1
ATOM 907 O O . ARG A 1 111 ? 3.566 -14.566 -5.877 1.00 93.06 111 ARG A O 1
ATOM 914 N N . ALA A 1 112 ? 1.533 -13.607 -5.943 1.00 93.69 112 ALA A N 1
ATOM 915 C CA . ALA A 1 112 ? 1.662 -12.907 -4.675 1.00 93.69 112 ALA A CA 1
ATOM 916 C C . ALA A 1 112 ? 1.688 -13.916 -3.522 1.00 93.69 112 ALA A C 1
ATOM 918 O O . ALA A 1 112 ? 1.162 -15.024 -3.628 1.00 93.69 112 ALA A O 1
ATOM 919 N N . LYS A 1 113 ? 2.283 -13.525 -2.398 1.00 95.06 113 LYS A N 1
ATOM 920 C CA . LYS A 1 113 ? 2.319 -14.355 -1.198 1.00 95.06 113 LYS A CA 1
ATOM 921 C C . LYS A 1 113 ? 1.115 -14.039 -0.318 1.00 95.06 113 LYS A C 1
ATOM 923 O O . LYS A 1 113 ? 0.871 -12.872 -0.021 1.00 95.06 113 LYS A O 1
ATOM 928 N N . PHE A 1 114 ? 0.399 -15.064 0.131 1.00 94.62 114 PHE A N 1
ATOM 929 C CA . PHE A 1 114 ? -0.615 -14.907 1.169 1.00 94.62 114 PHE A CA 1
ATOM 930 C C . PHE A 1 114 ? 0.025 -14.967 2.559 1.00 94.62 114 PHE A C 1
ATOM 932 O O . PHE A 1 114 ? 0.864 -15.829 2.831 1.00 94.62 114 PHE A O 1
ATOM 939 N N . HIS A 1 115 ? -0.373 -14.048 3.431 1.00 93.31 115 HIS A N 1
ATOM 940 C CA . HIS A 1 115 ? 0.004 -14.009 4.837 1.00 93.31 115 HIS A CA 1
ATOM 941 C C . HIS A 1 115 ? -1.262 -14.070 5.688 1.00 93.31 115 HIS A C 1
ATOM 943 O O . HIS A 1 115 ? -2.085 -13.162 5.610 1.00 93.31 115 HIS A O 1
ATOM 949 N N . GLU A 1 116 ? -1.401 -15.113 6.506 1.00 91.94 116 GLU A N 1
ATOM 950 C CA . GLU A 1 116 ? -2.535 -15.258 7.428 1.00 91.94 116 GLU A CA 1
ATOM 951 C C . GLU A 1 116 ? -2.513 -14.179 8.521 1.00 91.94 116 GLU A C 1
ATOM 953 O O . GLU A 1 116 ? -3.532 -13.546 8.775 1.00 91.94 116 GLU A O 1
ATOM 958 N N . ASP A 1 117 ? -1.336 -13.888 9.094 1.00 90.38 117 ASP A N 1
ATOM 959 C CA . ASP A 1 117 ? -1.124 -12.698 9.925 1.00 90.38 117 ASP A CA 1
ATOM 960 C C . ASP A 1 117 ? -0.417 -11.597 9.106 1.00 90.38 117 ASP A C 1
ATOM 962 O O . ASP A 1 117 ? 0.745 -11.763 8.714 1.00 90.38 117 ASP A O 1
ATOM 966 N N . PRO A 1 118 ? -1.063 -10.438 8.873 1.00 89.81 118 PRO A N 1
ATOM 967 C CA . PRO A 1 118 ? -0.458 -9.293 8.195 1.00 89.81 118 PRO A CA 1
ATOM 968 C C . PRO A 1 118 ? 0.839 -8.778 8.834 1.00 89.81 118 PRO A C 1
ATOM 970 O O . PRO A 1 118 ? 1.637 -8.134 8.153 1.00 89.81 118 PRO A O 1
ATOM 973 N N . ARG A 1 119 ? 1.068 -9.046 10.125 1.00 89.44 119 ARG A N 1
ATOM 974 C CA . ARG A 1 119 ? 2.301 -8.669 10.839 1.00 89.44 119 ARG A CA 1
ATOM 975 C C . ARG A 1 119 ? 3.528 -9.447 10.363 1.00 89.44 119 ARG A C 1
ATOM 977 O O . ARG A 1 119 ? 4.640 -8.934 10.461 1.00 89.44 119 ARG A O 1
ATOM 984 N N . GLU A 1 120 ? 3.321 -10.624 9.779 1.00 91.44 120 GLU A N 1
ATOM 985 C CA . GLU A 1 120 ? 4.375 -11.448 9.175 1.00 91.44 120 GLU A CA 1
ATOM 986 C C . GLU A 1 120 ? 4.769 -10.962 7.768 1.00 91.44 120 GLU A C 1
ATOM 988 O O . GLU A 1 120 ? 5.700 -11.483 7.152 1.00 91.44 120 GLU A O 1
ATOM 993 N N . CYS A 1 121 ? 4.059 -9.972 7.217 1.00 92.06 121 CYS A N 1
ATOM 994 C CA . CYS A 1 121 ? 4.398 -9.364 5.938 1.00 92.06 121 CYS A CA 1
ATOM 995 C C . CYS A 1 121 ? 5.381 -8.201 6.137 1.00 92.06 121 CYS A C 1
ATOM 997 O O . CYS A 1 121 ? 5.036 -7.184 6.741 1.00 92.06 121 CYS A O 1
ATOM 999 N N . GLU A 1 122 ? 6.591 -8.314 5.574 1.00 90.75 122 GLU A N 1
ATOM 1000 C CA . GLU A 1 122 ? 7.636 -7.274 5.646 1.00 90.75 122 GLU A CA 1
ATOM 1001 C C . GLU A 1 122 ? 7.112 -5.884 5.257 1.00 90.75 122 GLU A C 1
ATOM 1003 O O . GLU A 1 122 ? 7.286 -4.917 6.003 1.00 90.75 122 GLU A O 1
ATOM 1008 N N . GLY A 1 123 ? 6.379 -5.798 4.142 1.00 87.31 123 GLY A N 1
ATOM 1009 C CA . GLY A 1 123 ? 5.806 -4.547 3.643 1.00 87.31 123 GLY A CA 1
ATOM 1010 C C . GLY A 1 123 ? 4.752 -3.912 4.560 1.00 87.31 123 GLY A C 1
ATOM 1011 O O . GLY A 1 123 ? 4.433 -2.734 4.396 1.00 87.31 123 GLY A O 1
ATOM 1012 N N . LEU A 1 124 ? 4.235 -4.649 5.550 1.00 89.94 124 LEU A N 1
ATOM 1013 C CA . LEU A 1 124 ? 3.223 -4.177 6.498 1.00 89.94 124 LEU A CA 1
ATOM 1014 C C . LEU A 1 124 ? 3.736 -4.019 7.930 1.00 89.94 124 LEU A C 1
ATOM 1016 O O . LEU A 1 124 ? 3.035 -3.408 8.738 1.00 89.94 124 LEU A O 1
ATOM 1020 N N . LYS A 1 125 ? 4.961 -4.448 8.259 1.00 87.62 125 LYS A N 1
ATOM 1021 C CA . LYS A 1 125 ? 5.512 -4.321 9.624 1.00 87.62 125 LYS A CA 1
ATOM 1022 C C . LYS A 1 125 ? 5.381 -2.904 10.188 1.00 87.62 125 LYS A C 1
ATOM 1024 O O . LYS A 1 125 ? 4.911 -2.716 11.305 1.00 87.62 125 LYS A O 1
ATOM 1029 N N . LYS A 1 126 ? 5.698 -1.880 9.387 1.00 80.81 126 LYS A N 1
ATOM 1030 C CA . LYS A 1 126 ? 5.568 -0.461 9.787 1.00 80.81 126 LYS A CA 1
ATOM 1031 C C . LYS A 1 126 ? 4.120 0.027 9.914 1.00 80.81 126 LYS A C 1
ATOM 1033 O O . LYS A 1 126 ? 3.881 1.056 10.541 1.00 80.81 126 LYS A O 1
ATOM 1038 N N . ALA A 1 127 ? 3.164 -0.647 9.278 1.00 82.88 127 ALA A N 1
ATOM 1039 C CA . ALA A 1 127 ? 1.741 -0.326 9.383 1.00 82.88 127 ALA A CA 1
ATOM 1040 C C . ALA A 1 127 ? 1.113 -0.873 10.678 1.00 82.88 127 ALA A C 1
ATOM 1042 O O . ALA A 1 127 ? 0.063 -0.381 11.094 1.00 82.88 127 ALA A O 1
ATOM 1043 N N . PHE A 1 128 ? 1.757 -1.867 11.299 1.00 82.50 128 PHE A N 1
ATOM 1044 C CA . PHE A 1 128 ? 1.322 -2.521 12.537 1.00 82.50 128 PHE A CA 1
ATOM 1045 C C . PHE A 1 128 ? 2.239 -2.266 13.740 1.00 82.50 128 PHE A C 1
ATOM 1047 O O . PHE A 1 128 ? 1.914 -2.697 14.842 1.00 82.50 128 PHE A O 1
ATOM 1054 N N . ALA A 1 129 ? 3.365 -1.575 13.553 1.00 78.38 129 ALA A N 1
ATOM 1055 C CA . ALA A 1 129 ? 4.225 -1.154 14.651 1.00 78.38 129 ALA A CA 1
ATOM 1056 C C . ALA A 1 129 ? 3.510 -0.126 15.546 1.00 78.38 129 ALA A C 1
ATOM 1058 O O . ALA A 1 129 ? 2.900 0.820 15.040 1.00 78.38 129 ALA A O 1
ATOM 1059 N N . ASP A 1 130 ? 3.616 -0.302 16.867 1.00 59.38 130 ASP A N 1
ATOM 1060 C CA . 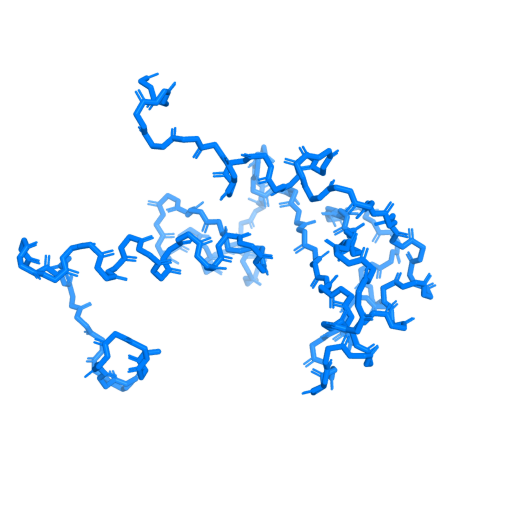ASP A 1 130 ? 3.099 0.663 17.838 1.00 59.38 130 ASP A CA 1
ATOM 1061 C C . ASP A 1 130 ? 3.812 2.016 17.683 1.00 59.38 130 ASP A C 1
ATOM 1063 O O . ASP A 1 130 ? 5.049 2.057 17.674 1.00 59.38 130 ASP A O 1
ATOM 1067 N N . PRO A 1 131 ? 3.069 3.136 17.617 1.00 55.31 131 PRO A N 1
ATOM 1068 C CA . PRO A 1 131 ? 3.661 4.465 17.495 1.00 55.31 131 PRO A CA 1
ATOM 1069 C C . PRO A 1 131 ? 4.556 4.832 18.692 1.00 55.31 131 PRO A C 1
ATOM 1071 O O . PRO A 1 131 ? 5.492 5.604 18.523 1.00 55.31 131 PRO A O 1
ATOM 1074 N N . GLU A 1 132 ? 4.334 4.237 19.868 1.00 48.50 132 GLU A N 1
ATOM 1075 C CA . GLU A 1 132 ? 5.122 4.493 21.085 1.00 48.50 132 GLU A CA 1
ATOM 1076 C C . GLU A 1 132 ? 6.494 3.796 21.116 1.00 48.50 132 GLU A C 1
ATOM 1078 O O . GLU A 1 132 ? 7.317 4.102 21.975 1.00 48.50 132 GLU A O 1
ATOM 1083 N N . LYS A 1 133 ? 6.765 2.856 20.199 1.00 40.47 133 LYS A N 1
ATOM 1084 C CA . LYS A 1 133 ? 8.016 2.068 20.183 1.00 40.47 133 LYS A CA 1
ATOM 1085 C C . LYS A 1 133 ? 8.942 2.387 19.016 1.00 40.47 133 LYS A C 1
ATOM 1087 O O . LYS A 1 133 ? 9.986 1.755 18.878 1.00 40.47 133 LYS A O 1
ATOM 1092 N N . SER A 1 134 ? 8.567 3.342 18.172 1.00 36.78 134 SER A N 1
ATOM 1093 C CA . SER A 1 134 ? 9.356 3.744 17.011 1.00 36.78 134 SER A CA 1
ATOM 1094 C C . SER A 1 134 ? 10.078 5.063 17.305 1.00 36.78 134 SER A C 1
ATOM 1096 O O . SER A 1 134 ? 9.778 6.081 16.684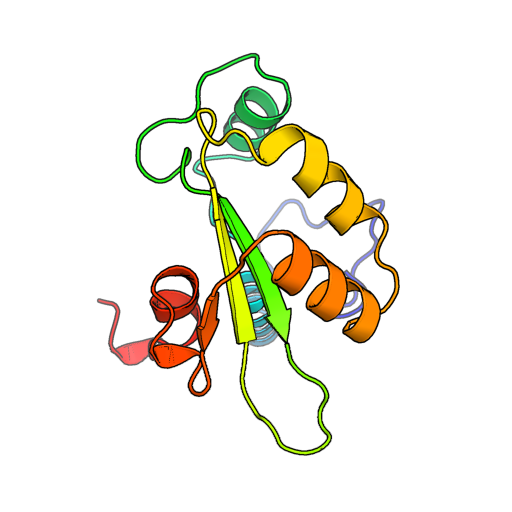 1.00 36.78 134 SER A O 1
ATOM 1098 N N . THR A 1 135 ? 10.974 5.034 18.295 1.00 32.59 135 THR A N 1
ATOM 1099 C CA . THR A 1 135 ? 11.915 6.121 18.620 1.00 32.59 135 THR A CA 1
ATOM 1100 C C . THR A 1 135 ? 13.101 6.113 17.663 1.00 32.59 135 THR A C 1
ATOM 1102 O O . THR A 1 135 ? 13.591 5.002 17.353 1.00 32.59 135 THR A O 1
#

Organism: Hyaloscypha variabilis (strain UAMH 11265 / GT02V1 / F) (NCBI:txid1149755)

Secondary structure (DSSP, 8-state):
-GGGT--TTS--SSPPPHHHHHHHHHHHHHHHTTT----S-HHHHHHHHTTSS---GGGT-EEEEEEPPTTT---EEEEEE-SS-TTHHHHGGGGT--SHHHHHHHHHHTTPEEESSGGG-GGGHHHHS-GGG--

Sequence (135 aa):
MAFLGFNRFSPPTHRFPAEQQEREEEFVRLLRRVGGKWWASPLRASQVAMGWKEAEGPERERWFFAWAPADGSGGVWALVYDDDDERIPATAILRMAVTMEERCELLEKLRAKFHEDPRECEGLKKAFADPEKST